Protein AF-A0A8T0VM46-F1 (afdb_monomer_lite)

Foldseek 3Di:
DPQQPDWPDDDPQWTAGPVGDIGGPPQPDFDDFAQDPVQQKGKDKDQPDPVVRDIAIDIDRVVVVPDPPPDDDDDDDDDDDPVPHHDNGRPVVVVVRD

InterPro domains:
  IPR029058 Alpha/Beta hydrolase fold [G3DSA:3.40.50.1820] (13-98)
  IPR029058 Alpha/Beta hydrolase fold [SSF53474] (9-97)
  IPR050466 Diverse Carboxylesterases and Gibberellin Receptors [PTHR23024] (11-98)

pLDDT: mean 92.47, std 9.63, range [59.88, 98.62]

Radius of gyration: 18.28 Å; chains: 1; bounding box: 49×27×49 Å

Structure (mmCIF, N/CA/C/O backbone):
data_AF-A0A8T0VM46-F1
#
_entry.id   AF-A0A8T0VM46-F1
#
loop_
_atom_site.group_PDB
_atom_site.id
_atom_site.type_symbol
_atom_site.label_atom_id
_atom_site.label_alt_id
_atom_site.label_comp_id
_atom_site.label_asym_id
_atom_site.label_entity_id
_atom_site.label_seq_id
_atom_site.pdbx_PDB_ins_code
_atom_site.Cartn_x
_atom_site.Cartn_y
_atom_site.Cartn_z
_atom_site.occupancy
_atom_site.B_iso_or_equiv
_atom_site.auth_seq_id
_atom_site.auth_comp_id
_atom_site.auth_asym_id
_atom_site.auth_atom_id
_atom_site.pdbx_PDB_model_num
ATOM 1 N N . MET A 1 1 ? 27.208 -3.638 -26.304 1.00 61.47 1 MET A N 1
ATOM 2 C CA . MET A 1 1 ? 26.298 -3.029 -25.313 1.00 61.47 1 MET A CA 1
ATOM 3 C C . MET A 1 1 ? 25.310 -4.098 -24.898 1.00 61.47 1 MET A C 1
ATOM 5 O O . MET A 1 1 ? 24.712 -4.691 -25.787 1.00 61.47 1 MET A O 1
ATOM 9 N N . ASP A 1 2 ? 25.205 -4.397 -23.606 1.00 68.06 2 ASP A N 1
ATOM 10 C CA . ASP A 1 2 ? 24.222 -5.357 -23.095 1.00 68.06 2 ASP A CA 1
ATOM 11 C C . ASP A 1 2 ? 22.804 -4.773 -23.270 1.00 68.06 2 ASP A C 1
ATOM 13 O O . ASP A 1 2 ? 22.540 -3.690 -22.736 1.00 68.06 2 ASP A O 1
ATOM 17 N N . PRO A 1 3 ? 21.889 -5.435 -24.006 1.00 63.66 3 PRO A N 1
ATOM 18 C CA . PRO A 1 3 ? 20.513 -4.971 -24.169 1.00 63.66 3 PRO A CA 1
ATOM 19 C C . PRO A 1 3 ? 19.785 -4.698 -22.842 1.00 63.66 3 PRO A C 1
ATOM 21 O O . PRO A 1 3 ? 18.903 -3.839 -22.821 1.00 63.66 3 PRO A O 1
ATOM 24 N N . SER A 1 4 ? 20.177 -5.356 -21.741 1.00 66.56 4 SER A N 1
ATOM 25 C CA . SER A 1 4 ? 19.593 -5.169 -20.399 1.00 66.56 4 SER A CA 1
ATOM 26 C C . SER A 1 4 ? 19.813 -3.758 -19.824 1.00 66.56 4 SER A C 1
ATOM 28 O O . SER A 1 4 ? 19.032 -3.269 -19.007 1.00 66.56 4 SER A O 1
ATOM 30 N N . THR A 1 5 ? 20.848 -3.045 -20.288 1.00 78.75 5 THR A N 1
ATOM 31 C CA . THR A 1 5 ? 21.123 -1.657 -19.865 1.00 78.75 5 THR A CA 1
ATOM 32 C C . THR A 1 5 ? 20.291 -0.613 -20.608 1.00 78.75 5 THR A C 1
ATOM 34 O O . THR A 1 5 ? 20.289 0.555 -20.220 1.00 78.75 5 THR A O 1
ATOM 37 N N . LYS A 1 6 ? 19.552 -1.002 -21.655 1.00 92.19 6 LYS A N 1
ATOM 38 C CA . LYS A 1 6 ? 18.683 -0.077 -22.384 1.00 92.19 6 LYS A CA 1
ATOM 39 C C . LYS A 1 6 ? 17.412 0.199 -21.579 1.00 92.19 6 LYS A C 1
ATOM 41 O O . LYS A 1 6 ? 16.647 -0.717 -21.287 1.00 92.19 6 LYS A O 1
ATOM 46 N N . LEU A 1 7 ? 17.158 1.472 -21.287 1.00 95.19 7 LEU A N 1
ATOM 47 C CA . LEU A 1 7 ? 15.920 1.924 -20.655 1.00 95.19 7 LEU A CA 1
ATOM 48 C C . LEU A 1 7 ? 14.815 2.111 -21.704 1.00 95.19 7 LEU A C 1
ATOM 50 O O . LEU A 1 7 ? 15.063 2.638 -22.791 1.00 95.19 7 LEU A O 1
ATOM 54 N N . VAL A 1 8 ? 13.597 1.682 -21.372 1.00 96.12 8 VAL A N 1
ATOM 55 C CA . VAL A 1 8 ? 12.364 1.988 -22.125 1.00 96.12 8 VAL A CA 1
ATOM 56 C C . VAL A 1 8 ? 11.537 3.080 -21.445 1.00 96.12 8 VAL A C 1
ATOM 58 O O . VAL A 1 8 ? 10.723 3.726 -22.098 1.00 96.12 8 VAL A O 1
ATOM 61 N N . PHE A 1 9 ? 11.774 3.319 -20.153 1.00 96.06 9 PHE A N 1
ATOM 62 C CA . PHE A 1 9 ? 11.206 4.428 -19.395 1.00 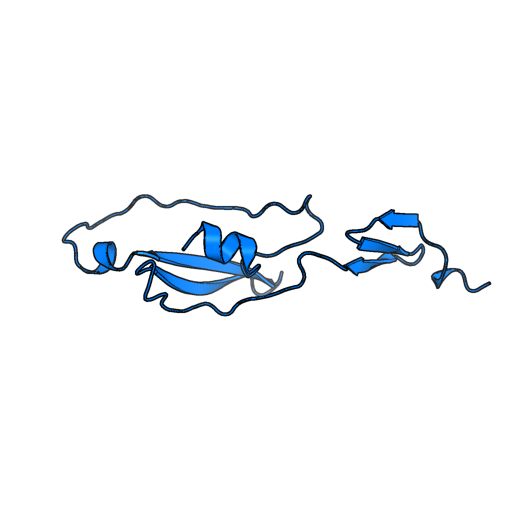96.06 9 PHE A CA 1
ATOM 63 C C . PHE A 1 9 ? 12.199 4.881 -18.320 1.00 96.06 9 PHE A C 1
ATOM 65 O O . PHE A 1 9 ? 12.789 4.043 -17.636 1.00 96.06 9 PHE A O 1
ATOM 72 N N . ASP A 1 10 ? 12.367 6.194 -18.166 1.00 95.94 10 ASP A N 1
ATOM 73 C CA . ASP A 1 10 ? 13.237 6.802 -17.157 1.00 95.94 10 ASP A CA 1
ATOM 74 C C . ASP A 1 10 ? 12.539 8.016 -16.539 1.00 95.94 10 ASP A C 1
ATOM 76 O O . ASP A 1 10 ? 12.076 8.916 -17.242 1.00 95.94 10 ASP A O 1
ATOM 80 N N . SER A 1 11 ? 12.428 8.014 -15.215 1.00 94.62 11 SER A N 1
ATOM 81 C CA . SER A 1 11 ? 11.806 9.080 -14.438 1.00 94.62 11 SER A CA 1
ATOM 82 C C . SER A 1 11 ? 12.439 9.154 -13.047 1.00 94.62 11 SER A C 1
ATOM 84 O O . SER A 1 11 ? 13.021 8.169 -12.585 1.00 94.62 11 SER A O 1
ATOM 86 N N . PRO A 1 12 ? 12.251 10.263 -12.311 1.00 94.31 12 PRO A N 1
ATOM 87 C CA . PRO A 1 12 ? 12.679 10.339 -10.915 1.00 94.31 12 PRO A CA 1
ATOM 88 C C . PRO A 1 12 ? 12.023 9.301 -9.987 1.00 94.31 12 PRO A C 1
ATOM 90 O O . PRO A 1 12 ? 12.557 9.030 -8.917 1.00 94.31 12 PRO A O 1
ATOM 93 N N . LEU A 1 13 ? 10.871 8.730 -10.366 1.00 94.44 13 LEU A N 1
ATOM 94 C CA . LEU A 1 13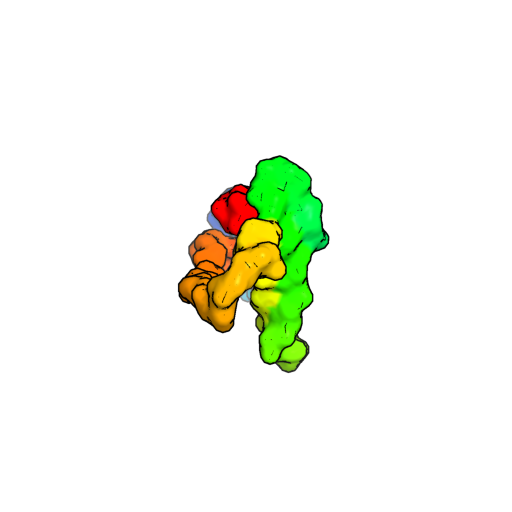 ? 10.139 7.762 -9.540 1.00 94.44 13 LEU A CA 1
ATOM 95 C C . LEU A 1 13 ? 10.625 6.326 -9.754 1.00 94.44 13 LEU A C 1
ATOM 97 O O . LEU A 1 13 ? 10.744 5.559 -8.797 1.00 94.44 13 LEU A O 1
ATOM 101 N N . LEU A 1 14 ? 10.857 5.950 -11.012 1.00 96.88 14 LEU A N 1
ATOM 102 C CA . LEU A 1 14 ? 11.221 4.594 -11.413 1.00 96.88 14 LEU A CA 1
ATOM 103 C C . LEU A 1 14 ? 11.864 4.555 -12.803 1.00 96.88 14 LEU A C 1
ATOM 105 O O . LEU A 1 14 ? 11.649 5.448 -13.632 1.00 96.88 14 LEU A O 1
ATOM 109 N N . ARG A 1 15 ? 12.567 3.456 -13.071 1.00 97.19 15 ARG A N 1
ATOM 110 C CA . ARG A 1 15 ? 13.085 3.065 -14.386 1.00 97.19 15 ARG A CA 1
ATOM 111 C C . ARG A 1 15 ? 12.518 1.727 -14.822 1.00 97.19 15 ARG A C 1
ATOM 113 O O . ARG A 1 15 ? 12.330 0.829 -14.003 1.00 97.19 15 ARG A O 1
ATOM 120 N N . VAL A 1 16 ? 12.297 1.594 -16.125 1.00 97.00 16 VAL A N 1
ATOM 121 C CA . VAL A 1 16 ? 11.935 0.325 -16.764 1.00 97.00 16 VAL A CA 1
ATOM 122 C C . VAL A 1 16 ? 12.983 -0.005 -17.815 1.00 97.00 16 VAL A C 1
ATOM 124 O O . VAL A 1 16 ? 13.275 0.806 -18.698 1.00 97.00 16 VAL A O 1
ATOM 127 N N . HIS A 1 17 ? 13.541 -1.203 -17.715 1.00 95.81 17 HIS A N 1
ATOM 128 C CA . HIS A 1 17 ? 14.527 -1.750 -18.635 1.00 95.81 17 HIS A CA 1
ATOM 129 C C . HIS A 1 17 ? 13.841 -2.490 -19.781 1.00 95.81 17 HIS A C 1
ATOM 131 O O . HIS A 1 17 ? 12.721 -2.983 -19.653 1.00 95.81 17 HIS A O 1
ATOM 137 N N . HIS A 1 18 ? 14.526 -2.594 -20.916 1.00 95.94 18 HIS A N 1
ATOM 138 C CA . HIS A 1 18 ? 14.019 -3.295 -22.095 1.00 95.94 18 HIS A CA 1
ATOM 139 C C . HIS A 1 18 ? 13.751 -4.792 -21.848 1.00 95.94 18 HIS A C 1
ATOM 141 O O . HIS A 1 18 ? 12.943 -5.393 -22.551 1.00 95.94 18 HIS A O 1
ATOM 147 N N . ASP A 1 19 ? 14.410 -5.400 -20.861 1.00 94.12 19 ASP A N 1
ATOM 148 C CA . ASP A 1 19 ? 14.188 -6.789 -20.436 1.00 94.12 19 ASP A CA 1
ATOM 149 C C . ASP A 1 19 ? 12.990 -6.960 -19.478 1.00 94.12 19 ASP A C 1
ATOM 151 O O . ASP A 1 19 ? 12.691 -8.075 -19.055 1.00 94.12 19 ASP A O 1
ATOM 155 N N . GLY A 1 20 ? 12.290 -5.870 -19.146 1.00 93.38 20 GLY A N 1
ATOM 156 C CA . GLY A 1 20 ? 11.145 -5.860 -18.239 1.00 93.38 20 GLY A CA 1
ATOM 157 C C . GLY A 1 20 ? 11.497 -5.614 -16.771 1.00 93.38 20 GLY A C 1
ATOM 158 O O . GLY A 1 20 ? 10.581 -5.491 -15.954 1.00 93.38 20 GLY A O 1
ATOM 159 N N . ARG A 1 21 ? 12.782 -5.494 -16.401 1.00 95.56 21 ARG A N 1
ATOM 160 C CA . ARG A 1 21 ? 13.163 -5.123 -15.031 1.00 95.56 21 ARG A CA 1
ATOM 161 C C . ARG A 1 21 ? 12.639 -3.728 -14.691 1.00 95.56 21 ARG A C 1
ATOM 163 O O . ARG A 1 21 ? 12.762 -2.796 -15.485 1.00 95.56 21 ARG A O 1
ATOM 170 N N . VAL A 1 22 ? 12.100 -3.578 -13.482 1.00 96.25 22 VAL A N 1
ATOM 171 C CA . VAL A 1 22 ? 11.632 -2.292 -12.948 1.00 96.25 22 VAL A CA 1
ATOM 172 C C . VAL A 1 22 ? 12.414 -1.947 -11.689 1.00 96.25 22 VAL A C 1
ATOM 174 O O . VAL A 1 22 ? 12.395 -2.703 -10.718 1.00 96.25 22 VAL A O 1
ATOM 177 N N . GLU A 1 23 ? 13.057 -0.786 -11.688 1.00 96.75 23 GLU A N 1
ATOM 178 C CA . GLU A 1 23 ? 13.719 -0.206 -10.518 1.00 96.75 23 GLU A CA 1
ATOM 179 C C . GLU A 1 23 ? 12.842 0.926 -9.984 1.00 96.75 23 GLU A C 1
ATOM 181 O O . GLU A 1 23 ? 12.534 1.861 -10.719 1.00 96.75 23 GLU A O 1
ATOM 186 N N . ARG A 1 24 ? 12.406 0.843 -8.723 1.00 96.88 24 ARG A N 1
ATOM 187 C CA . ARG A 1 24 ? 11.589 1.879 -8.070 1.00 96.88 24 ARG A CA 1
ATOM 188 C C . ARG A 1 24 ? 12.450 2.639 -7.073 1.00 96.88 24 ARG A C 1
ATOM 190 O O . ARG A 1 24 ? 13.065 2.019 -6.211 1.00 96.88 24 ARG A O 1
ATOM 197 N N . PHE A 1 25 ? 12.470 3.961 -7.191 1.00 95.88 25 PHE A N 1
ATOM 198 C CA . PHE A 1 25 ? 13.254 4.854 -6.330 1.00 95.88 25 PHE A CA 1
ATOM 199 C C . PHE A 1 25 ? 12.390 5.607 -5.315 1.00 95.88 25 PHE A C 1
ATOM 201 O O . PHE A 1 25 ? 12.918 6.180 -4.367 1.00 95.88 25 PHE A O 1
ATOM 208 N N . TYR A 1 26 ? 11.070 5.611 -5.510 1.00 95.25 26 TYR A N 1
ATOM 209 C CA . TYR A 1 26 ? 10.106 6.280 -4.642 1.00 95.25 26 TYR A CA 1
ATOM 210 C C . TYR A 1 26 ? 8.993 5.322 -4.204 1.00 95.25 26 TYR A C 1
ATOM 212 O O . TYR A 1 26 ? 8.696 4.349 -4.898 1.00 95.25 26 TYR A O 1
ATOM 220 N N . GLY A 1 27 ? 8.364 5.609 -3.061 1.00 94.50 27 GLY A N 1
ATOM 221 C CA . GLY A 1 27 ? 7.216 4.846 -2.555 1.00 94.50 27 GLY A CA 1
ATOM 222 C C . GLY A 1 27 ? 7.544 3.397 -2.178 1.00 94.50 27 GLY A C 1
ATOM 223 O O . GLY A 1 27 ? 6.667 2.541 -2.217 1.00 94.50 27 GLY A O 1
ATOM 224 N N . THR A 1 28 ? 8.810 3.102 -1.866 1.00 96.19 28 THR A N 1
ATOM 225 C CA . THR A 1 28 ? 9.270 1.776 -1.412 1.00 96.19 28 THR A CA 1
ATOM 226 C C . THR A 1 28 ? 9.415 1.686 0.105 1.00 96.19 28 THR A C 1
ATOM 228 O O . THR A 1 28 ? 9.672 0.608 0.635 1.00 96.19 28 THR A O 1
ATOM 231 N N . GLU A 1 29 ? 9.299 2.812 0.811 1.00 97.38 29 GLU A N 1
ATOM 232 C CA . GLU A 1 29 ? 9.328 2.839 2.270 1.00 97.38 29 GLU A CA 1
ATOM 233 C C . GLU A 1 29 ? 8.096 2.143 2.847 1.00 97.38 29 GLU A C 1
ATOM 235 O O . GLU A 1 29 ? 6.990 2.244 2.315 1.00 97.38 29 GLU A O 1
ATOM 240 N N . THR A 1 30 ? 8.279 1.481 3.985 1.00 97.69 30 THR A N 1
ATOM 241 C CA . THR A 1 30 ? 7.213 0.763 4.684 1.00 97.69 30 THR A CA 1
ATOM 242 C C . THR A 1 30 ? 7.204 1.141 6.155 1.00 97.69 30 THR A C 1
ATOM 244 O O . THR A 1 30 ? 8.266 1.305 6.754 1.00 97.69 30 THR A O 1
ATOM 247 N N . THR A 1 31 ? 6.025 1.201 6.765 1.00 97.88 31 THR A N 1
ATOM 248 C CA . THR A 1 31 ? 5.871 1.323 8.220 1.00 97.88 31 THR A CA 1
ATOM 249 C C . THR A 1 31 ? 5.066 0.161 8.779 1.00 97.88 31 THR A C 1
ATOM 251 O O . THR A 1 31 ? 4.128 -0.325 8.142 1.00 97.88 31 THR A O 1
ATOM 254 N N . LEU A 1 32 ? 5.411 -0.281 9.986 1.00 98.00 32 LEU A N 1
ATOM 255 C CA . LEU A 1 32 ? 4.673 -1.330 10.686 1.00 98.00 32 LEU A CA 1
ATOM 256 C C . LEU A 1 32 ? 3.283 -0.832 11.114 1.00 98.00 32 LEU A C 1
ATOM 258 O O . LEU A 1 32 ? 3.112 0.371 11.329 1.00 98.00 32 LEU A O 1
ATOM 262 N N . PRO A 1 33 ? 2.290 -1.731 11.221 1.00 97.94 33 PRO A N 1
ATOM 263 C CA . PRO A 1 33 ? 1.031 -1.403 11.864 1.00 97.94 33 PRO A CA 1
ATOM 264 C C . PRO A 1 33 ? 1.224 -1.369 13.387 1.00 97.94 33 PRO A C 1
ATOM 266 O O . PRO A 1 33 ? 2.172 -1.942 13.928 1.00 97.94 33 PRO A O 1
ATOM 269 N N . GLY A 1 34 ? 0.302 -0.731 14.093 1.00 96.88 34 GLY A N 1
ATOM 270 C CA . GLY A 1 34 ? 0.342 -0.642 15.546 1.00 96.88 34 GLY A CA 1
ATOM 271 C C . GLY A 1 34 ? -0.644 0.371 16.101 1.00 96.88 34 GLY A C 1
ATOM 272 O O . GLY A 1 34 ? -1.463 0.929 15.368 1.00 96.88 34 GLY A O 1
ATOM 273 N N . PHE A 1 35 ? -0.558 0.573 17.411 1.00 96.44 35 PHE A N 1
ATOM 274 C CA . PHE A 1 35 ? -1.303 1.605 18.117 1.00 96.44 35 PHE A CA 1
ATOM 275 C C . PHE A 1 35 ? -0.528 2.929 18.091 1.00 96.44 35 PHE A C 1
ATOM 277 O O . PHE A 1 35 ? 0.614 2.988 18.552 1.00 96.44 35 PHE A O 1
ATOM 284 N N . ASP A 1 36 ? -1.159 3.981 17.573 1.00 96.25 36 ASP A N 1
ATOM 285 C CA . ASP A 1 36 ? -0.642 5.348 17.590 1.00 96.25 36 ASP A CA 1
ATOM 286 C C . ASP A 1 36 ? -1.241 6.110 18.783 1.00 96.25 36 ASP A C 1
ATOM 288 O O . ASP A 1 36 ? -2.444 6.371 18.848 1.00 96.25 36 ASP A O 1
ATOM 292 N N . ALA A 1 37 ?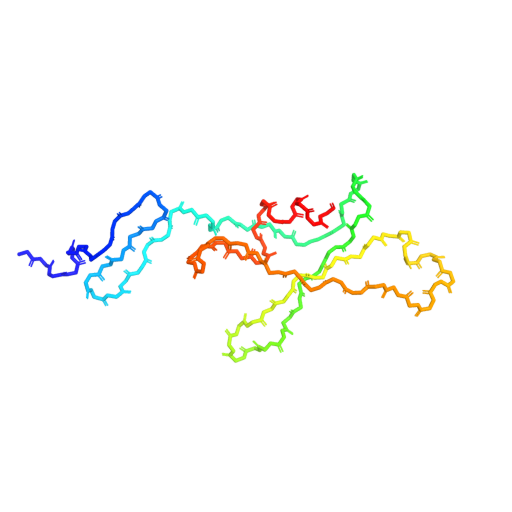 -0.397 6.475 19.751 1.00 95.50 37 ALA A N 1
ATOM 293 C CA . ALA A 1 37 ? -0.835 7.182 20.952 1.00 95.50 37 ALA A CA 1
ATOM 294 C C . ALA A 1 37 ? -1.320 8.615 20.675 1.00 95.50 37 ALA A C 1
ATOM 296 O O . ALA A 1 37 ? -2.128 9.132 21.449 1.00 95.50 37 ALA A O 1
ATOM 297 N N . VAL A 1 38 ? -0.839 9.246 19.598 1.00 95.44 38 VAL A N 1
ATOM 298 C CA . VAL A 1 38 ? -1.1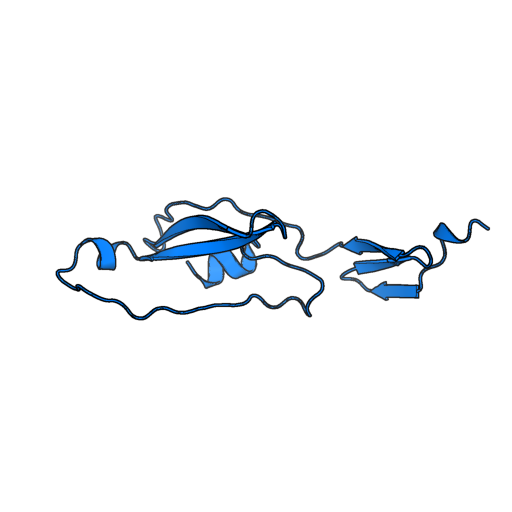98 10.619 19.227 1.00 95.44 38 VAL A CA 1
ATOM 299 C C . VAL A 1 38 ? -2.578 10.641 18.589 1.00 95.44 38 VAL A C 1
ATOM 301 O O . VAL A 1 38 ? -3.419 11.438 19.000 1.00 95.44 38 VAL A O 1
ATOM 304 N N . THR A 1 39 ? -2.838 9.753 17.627 1.00 95.31 39 THR A N 1
ATOM 305 C CA . THR A 1 39 ? -4.134 9.732 16.932 1.00 95.31 39 THR A CA 1
ATOM 306 C C . THR A 1 39 ? -5.168 8.810 17.571 1.00 95.31 39 THR A C 1
ATOM 308 O O . THR A 1 39 ? -6.357 8.909 17.268 1.00 95.31 39 THR A O 1
ATOM 311 N N . ARG A 1 40 ? -4.746 7.952 18.512 1.00 95.62 40 ARG A N 1
ATOM 312 C CA . ARG A 1 40 ? -5.587 6.947 19.183 1.00 95.62 40 ARG A CA 1
ATOM 313 C C . ARG A 1 40 ? -6.177 5.931 18.195 1.00 95.62 40 ARG A C 1
ATOM 315 O O . ARG A 1 40 ? -7.283 5.433 18.414 1.00 95.62 40 ARG A O 1
ATOM 322 N N . VAL A 1 41 ? -5.456 5.636 17.114 1.00 96.12 41 VAL A N 1
ATOM 323 C CA . VAL A 1 41 ? -5.840 4.639 16.109 1.00 96.12 41 VAL A CA 1
ATOM 324 C C . VAL A 1 41 ? -4.976 3.395 16.254 1.00 96.12 41 VAL A C 1
ATOM 326 O O . VAL A 1 41 ? -3.749 3.460 16.320 1.00 96.12 41 VAL A O 1
ATOM 329 N N . SER A 1 42 ? -5.632 2.240 16.285 1.00 96.06 42 SER A N 1
ATOM 330 C CA . SER A 1 42 ? -4.987 0.936 16.180 1.00 96.06 42 SER A CA 1
ATOM 331 C C . SER A 1 42 ? -5.029 0.460 14.732 1.00 96.06 42 SER A C 1
ATOM 333 O O . SER A 1 42 ? -6.084 0.488 14.096 1.00 96.06 42 SER A O 1
ATOM 335 N N . SER A 1 43 ? -3.901 -0.015 14.208 1.00 97.81 43 SER A N 1
ATOM 336 C CA . SER A 1 43 ? -3.817 -0.571 12.856 1.00 97.81 43 SER A CA 1
ATOM 337 C C . SER A 1 43 ? -3.310 -2.012 12.835 1.00 97.81 43 SER A C 1
ATOM 339 O O . SER A 1 43 ? -2.584 -2.445 13.733 1.00 97.81 43 SER A O 1
ATOM 341 N N . LYS A 1 44 ? -3.715 -2.778 11.814 1.00 97.94 44 LYS A N 1
ATOM 342 C CA . LYS A 1 44 ? -3.305 -4.179 11.614 1.00 97.94 44 LYS A C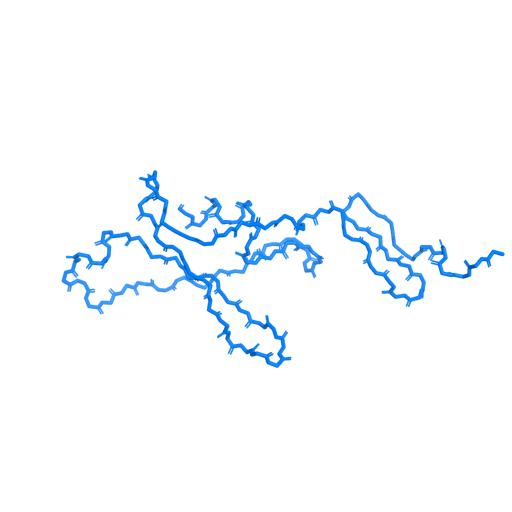A 1
ATOM 343 C C . LYS A 1 44 ? -3.334 -4.573 10.139 1.00 97.94 44 LYS A C 1
ATOM 345 O O . LYS A 1 44 ? -4.305 -4.279 9.450 1.00 97.94 44 LYS A O 1
ATOM 350 N N . ASP A 1 45 ? -2.326 -5.318 9.695 1.00 98.50 45 ASP A N 1
ATOM 351 C CA . ASP A 1 45 ? -2.291 -5.905 8.352 1.00 98.50 45 ASP A CA 1
ATOM 352 C C . ASP A 1 45 ? -3.027 -7.251 8.311 1.00 98.50 45 ASP A C 1
ATOM 354 O O . ASP A 1 45 ? -2.864 -8.099 9.195 1.00 98.50 45 ASP A O 1
ATOM 358 N N . VAL A 1 46 ? -3.853 -7.446 7.283 1.00 98.31 46 VAL A N 1
ATOM 359 C CA . VAL A 1 46 ? -4.639 -8.664 7.053 1.00 98.31 46 VAL A CA 1
ATOM 360 C C . VAL A 1 46 ? -4.486 -9.094 5.599 1.00 98.31 46 VAL A C 1
ATOM 362 O O . VAL A 1 46 ? -4.795 -8.332 4.683 1.00 98.31 46 VAL A O 1
ATOM 365 N N . VAL A 1 47 ? -4.031 -10.330 5.387 1.00 98.25 47 VAL A N 1
ATOM 366 C CA . VAL A 1 47 ? -3.974 -10.946 4.055 1.00 98.25 47 VAL A CA 1
ATOM 367 C C . VAL A 1 47 ? -5.395 -11.237 3.583 1.00 98.25 47 VAL A C 1
ATOM 369 O O . VAL A 1 47 ? -6.161 -11.893 4.287 1.00 98.25 47 VAL A O 1
ATOM 372 N N . VAL A 1 48 ? -5.734 -10.740 2.396 1.00 97.81 48 VAL A N 1
ATOM 373 C CA . VAL A 1 48 ? -7.033 -10.955 1.744 1.00 97.81 48 VAL A CA 1
ATOM 374 C C . VAL A 1 48 ? -6.940 -12.140 0.789 1.00 97.81 48 VAL A C 1
ATOM 376 O O . VAL A 1 48 ? -7.817 -12.999 0.790 1.00 97.81 48 VAL A O 1
ATOM 379 N N . ASP A 1 49 ? -5.855 -12.211 0.019 1.00 98.19 49 ASP A N 1
ATOM 380 C CA . ASP A 1 49 ? -5.565 -13.318 -0.885 1.00 98.19 49 ASP A CA 1
ATOM 381 C C . ASP A 1 49 ? -4.065 -13.639 -0.871 1.00 98.19 49 ASP A C 1
ATOM 383 O O . ASP A 1 49 ? -3.226 -12.877 -1.354 1.00 98.19 49 ASP A O 1
ATOM 387 N N . GLY A 1 50 ? -3.729 -14.801 -0.311 1.00 97.50 50 GLY A N 1
ATOM 388 C CA . GLY A 1 50 ? -2.349 -15.269 -0.218 1.00 97.50 50 GLY A CA 1
ATOM 389 C C . GLY A 1 50 ? -1.744 -15.701 -1.555 1.00 97.50 50 GLY A C 1
ATOM 390 O O . GLY A 1 50 ? -0.523 -15.695 -1.674 1.00 97.50 50 GLY A O 1
ATOM 391 N N . ALA A 1 51 ? -2.555 -16.049 -2.561 1.00 97.94 51 ALA A N 1
ATOM 392 C CA . ALA A 1 51 ? -2.052 -16.474 -3.869 1.00 97.94 51 ALA A CA 1
ATOM 393 C C . ALA A 1 51 ? -1.517 -15.291 -4.688 1.00 97.94 51 ALA A C 1
ATOM 395 O O . ALA A 1 51 ? -0.538 -15.433 -5.418 1.00 97.94 51 ALA A O 1
ATOM 396 N N . THR A 1 52 ? -2.143 -14.121 -4.548 1.00 97.31 52 THR A N 1
ATOM 397 C CA . THR A 1 52 ? -1.736 -12.877 -5.221 1.00 97.31 52 THR A CA 1
ATOM 398 C C . THR A 1 52 ? -0.903 -11.955 -4.331 1.00 97.31 52 THR A C 1
ATOM 400 O O . THR A 1 52 ? -0.331 -10.982 -4.821 1.00 97.31 52 THR A O 1
ATOM 403 N N . GLY A 1 53 ? -0.823 -12.245 -3.028 1.00 96.44 53 GLY A N 1
ATOM 404 C CA . GLY A 1 53 ? -0.167 -11.389 -2.040 1.00 96.44 53 GLY A CA 1
ATOM 405 C C . GLY A 1 53 ? -0.978 -10.142 -1.677 1.00 96.44 53 GLY A C 1
ATOM 406 O O . GLY A 1 53 ? -0.439 -9.226 -1.057 1.00 96.44 53 GLY A O 1
ATOM 407 N N . VAL A 1 54 ? -2.261 -10.082 -2.052 1.00 97.94 54 VAL A N 1
ATOM 408 C CA . VAL A 1 54 ? -3.136 -8.948 -1.740 1.00 97.94 54 VAL A CA 1
ATOM 409 C C . VAL A 1 54 ? -3.454 -8.942 -0.249 1.00 97.94 54 VAL A C 1
ATOM 411 O O . VAL A 1 54 ? -3.934 -9.922 0.327 1.00 97.94 54 VAL A O 1
ATOM 414 N N . PHE A 1 55 ? -3.226 -7.795 0.380 1.00 98.50 55 PHE A N 1
ATOM 415 C CA . PHE A 1 55 ? -3.514 -7.549 1.784 1.00 98.50 55 PHE A CA 1
ATOM 416 C C . PHE A 1 55 ? -4.109 -6.149 1.962 1.00 98.50 55 PHE A C 1
ATOM 418 O O . PHE A 1 55 ? -4.016 -5.298 1.076 1.00 98.50 55 PHE A O 1
ATOM 425 N N . ALA A 1 56 ? -4.712 -5.910 3.121 1.00 98.44 56 ALA A N 1
ATOM 426 C CA . ALA A 1 56 ? -5.201 -4.602 3.532 1.00 98.44 56 ALA A CA 1
ATOM 427 C C . ALA A 1 56 ? -4.664 -4.252 4.922 1.00 98.44 56 ALA A C 1
ATOM 429 O O . ALA A 1 56 ? -4.533 -5.129 5.780 1.00 98.44 56 ALA A O 1
ATOM 430 N N . ARG A 1 57 ? -4.409 -2.962 5.161 1.00 98.62 57 ARG A N 1
ATOM 431 C CA . ARG A 1 57 ? -4.213 -2.432 6.511 1.00 98.62 57 ARG A CA 1
ATOM 432 C C . ARG A 1 57 ? -5.544 -1.910 7.034 1.00 98.62 57 ARG A C 1
ATOM 434 O O . ARG A 1 57 ? -6.143 -1.016 6.442 1.00 98.62 57 ARG A O 1
ATOM 441 N N . LEU A 1 58 ? -6.007 -2.488 8.132 1.00 97.62 58 LEU A N 1
ATOM 442 C CA . LEU A 1 58 ? -7.185 -2.036 8.858 1.00 97.62 58 LEU A CA 1
ATOM 443 C C . LEU A 1 58 ? -6.786 -0.948 9.847 1.00 97.62 58 LEU A C 1
ATOM 445 O O . LEU A 1 58 ? -5.725 -1.046 10.460 1.00 97.62 58 LEU A O 1
ATOM 449 N N . TYR A 1 59 ? -7.664 0.035 10.023 1.00 96.94 59 TYR A N 1
ATOM 450 C CA . TYR A 1 59 ? -7.530 1.130 10.979 1.00 96.94 59 TYR A CA 1
ATOM 451 C C . TYR A 1 59 ? -8.803 1.186 11.818 1.00 96.94 59 TYR A C 1
ATOM 453 O O . TYR A 1 59 ? -9.907 1.177 11.269 1.00 96.94 59 TYR A O 1
ATOM 461 N N . ILE A 1 60 ? -8.657 1.222 13.140 1.00 94.12 60 ILE A N 1
ATOM 462 C CA . ILE A 1 60 ? -9.776 1.357 14.068 1.00 94.12 60 ILE A CA 1
ATOM 463 C C . ILE A 1 60 ? -9.457 2.418 15.130 1.00 94.12 60 ILE A C 1
ATOM 465 O O . ILE A 1 60 ? -8.537 2.234 15.928 1.00 94.12 60 ILE A O 1
ATOM 469 N N . PRO A 1 61 ? -10.194 3.542 15.146 1.00 92.38 61 PRO A N 1
ATOM 470 C CA . PRO A 1 61 ? -10.126 4.507 16.234 1.00 92.38 61 PRO A CA 1
ATOM 471 C C . PRO A 1 61 ? -10.591 3.893 17.557 1.00 92.38 61 PRO A C 1
ATOM 473 O O . PRO A 1 61 ? -11.678 3.319 17.637 1.00 92.38 61 PRO A O 1
ATOM 476 N N . ASP A 1 62 ? -9.812 4.075 18.620 1.00 86.81 62 ASP A N 1
ATOM 477 C CA . ASP A 1 62 ? -10.057 3.432 19.914 1.00 86.81 62 ASP A CA 1
ATOM 478 C C . ASP A 1 62 ? -11.416 3.794 20.538 1.00 86.81 62 ASP A C 1
ATOM 480 O O . ASP A 1 62 ? -12.014 2.977 21.233 1.00 86.81 62 ASP A O 1
ATOM 484 N N . HIS A 1 63 ? -11.942 4.999 20.286 1.00 81.62 63 HIS A N 1
ATOM 485 C CA . HIS A 1 63 ? -13.244 5.418 20.827 1.00 81.62 63 HIS A CA 1
ATOM 486 C C . HIS A 1 63 ? -14.417 4.582 20.280 1.00 81.62 63 HIS A C 1
ATOM 488 O O . HIS A 1 63 ? -15.464 4.486 20.923 1.00 81.62 63 HIS A O 1
ATOM 494 N N . LEU A 1 64 ? -14.241 3.940 19.118 1.00 81.94 64 LEU A N 1
ATOM 495 C CA . LEU A 1 64 ? -15.227 3.022 18.546 1.00 81.94 64 LEU A CA 1
ATOM 496 C C . LEU A 1 64 ? -15.205 1.649 19.229 1.00 81.94 64 LEU A C 1
ATOM 498 O O . LEU A 1 64 ? -16.201 0.935 19.169 1.00 81.94 64 LEU A O 1
ATOM 502 N N . LEU A 1 65 ? -14.110 1.292 19.909 1.00 72.88 65 LEU A N 1
ATOM 503 C CA . LEU A 1 65 ? -14.006 0.046 20.677 1.00 72.88 65 LEU A CA 1
ATOM 504 C C . LEU A 1 65 ? -14.764 0.117 22.010 1.00 72.88 65 LEU A C 1
ATOM 506 O O . LEU A 1 65 ? -15.100 -0.918 22.580 1.00 72.88 65 LEU A O 1
ATOM 510 N N . THR A 1 66 ? -15.028 1.325 22.513 1.00 72.88 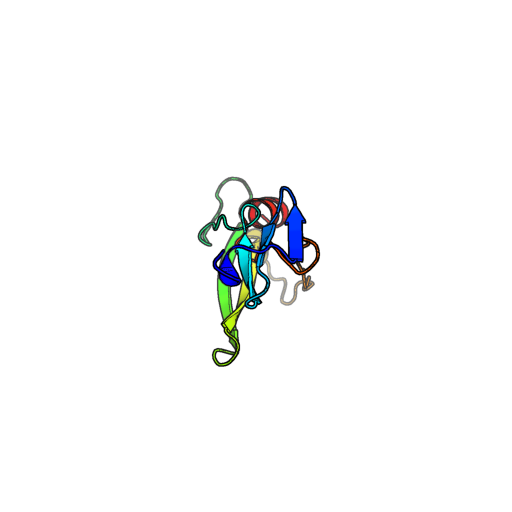66 THR A N 1
ATOM 511 C CA . THR A 1 66 ? -15.671 1.554 23.818 1.00 72.88 66 THR A CA 1
ATOM 512 C C . THR A 1 66 ? -17.162 1.854 23.737 1.00 72.88 66 THR A C 1
ATOM 514 O O . THR A 1 66 ? -17.835 1.892 24.764 1.00 72.88 66 THR A O 1
ATOM 517 N N . ALA A 1 67 ? -17.689 2.126 22.548 1.00 64.06 67 ALA A N 1
ATOM 518 C CA . ALA A 1 67 ? -19.062 2.575 22.408 1.00 64.06 67 ALA A CA 1
ATOM 519 C C . ALA A 1 67 ? -20.046 1.405 22.255 1.00 64.06 67 ALA A C 1
ATOM 521 O O . ALA A 1 67 ? -19.753 0.416 21.590 1.00 64.06 67 ALA A O 1
ATOM 522 N N . GLU A 1 68 ? -21.283 1.578 22.737 1.00 67.25 68 GLU A N 1
ATOM 523 C CA . GLU A 1 68 ? -22.433 0.704 22.421 1.00 67.25 68 GLU A CA 1
ATOM 524 C C . GLU A 1 68 ? -22.815 0.712 20.916 1.00 67.25 68 GLU A C 1
ATOM 526 O O . GLU A 1 68 ? -23.838 0.158 20.500 1.00 67.25 68 GLU A O 1
ATOM 531 N N . HIS A 1 69 ? -21.999 1.347 20.066 1.00 59.88 69 HIS A N 1
ATOM 532 C CA . HIS A 1 69 ? -22.162 1.435 18.623 1.00 59.88 69 HIS A CA 1
ATOM 533 C C . HIS A 1 69 ? -21.944 0.065 17.974 1.00 59.88 69 HIS A C 1
ATOM 535 O O . HIS A 1 69 ? -20.843 -0.320 17.599 1.00 59.88 69 HIS A O 1
ATOM 541 N N . LYS A 1 70 ? -23.043 -0.670 17.781 1.00 69.31 70 LYS A N 1
ATOM 542 C CA . LYS A 1 70 ? -23.037 -1.997 17.142 1.00 69.31 70 LYS A CA 1
ATOM 543 C C . LYS A 1 70 ? -22.534 -2.000 15.690 1.00 69.31 70 LYS A C 1
ATOM 545 O O . LYS A 1 70 ? -22.279 -3.079 15.161 1.00 69.31 70 LYS A O 1
ATOM 550 N N . LYS A 1 71 ? -22.451 -0.842 15.019 1.00 78.50 71 LYS A N 1
ATOM 551 C CA . LYS A 1 71 ? -21.994 -0.700 13.627 1.00 78.50 71 LYS A CA 1
ATOM 552 C C . LYS A 1 71 ? -21.342 0.661 13.409 1.00 78.50 71 LYS A C 1
ATOM 554 O O . LYS A 1 71 ? -21.849 1.668 13.895 1.00 78.50 71 LYS A O 1
ATOM 559 N N . VAL A 1 72 ? -20.273 0.674 12.624 1.00 84.31 72 VAL A N 1
ATOM 560 C CA . VAL A 1 72 ? -19.556 1.879 12.192 1.00 84.31 72 VAL A CA 1
ATOM 561 C C . VAL A 1 72 ? -19.502 1.910 10.661 1.00 84.31 72 VAL A C 1
ATOM 563 O O . VAL A 1 72 ? -19.544 0.842 10.041 1.00 84.31 72 VAL A O 1
ATOM 566 N N . PRO A 1 73 ? -19.444 3.092 10.024 1.00 90.00 73 PRO A N 1
ATOM 567 C CA . PRO A 1 73 ? -19.185 3.186 8.592 1.00 90.00 73 PRO A CA 1
ATOM 568 C C . PRO A 1 73 ? -17.845 2.536 8.232 1.00 90.00 73 PRO A C 1
ATOM 570 O O . PRO A 1 73 ? -16.875 2.654 8.978 1.00 90.00 73 PRO A O 1
ATOM 573 N N . ILE A 1 74 ? -17.788 1.877 7.074 1.00 93.38 74 ILE A N 1
ATOM 574 C CA . ILE A 1 74 ? -16.553 1.299 6.537 1.00 93.38 74 ILE A CA 1
ATOM 575 C C . ILE A 1 74 ? -16.083 2.175 5.379 1.00 93.38 74 ILE A C 1
ATOM 577 O O . ILE A 1 74 ? -16.813 2.364 4.407 1.00 93.38 74 ILE A O 1
ATOM 581 N N . LEU A 1 75 ? -14.854 2.678 5.478 1.00 96.00 75 LEU A N 1
ATOM 582 C CA . LEU A 1 75 ? -14.150 3.330 4.380 1.00 96.00 75 LEU A CA 1
ATOM 583 C C . LEU A 1 75 ? -13.194 2.323 3.737 1.00 96.00 75 LEU A C 1
ATOM 585 O O . LEU A 1 75 ? -12.297 1.806 4.399 1.00 96.00 75 LEU A O 1
ATOM 589 N N . VAL A 1 76 ? -13.368 2.071 2.441 1.00 97.81 76 VAL A N 1
ATOM 590 C CA . VAL A 1 76 ? -12.396 1.324 1.636 1.00 97.81 76 VAL A CA 1
ATOM 591 C C . VAL A 1 76 ? -11.520 2.340 0.913 1.00 97.81 76 VAL A C 1
ATOM 593 O O . VAL A 1 76 ? -12.005 3.081 0.061 1.00 97.81 76 VAL A O 1
ATOM 596 N N . TYR A 1 77 ? -10.244 2.399 1.288 1.00 98.19 77 TYR A N 1
ATOM 597 C CA . TYR A 1 77 ? -9.280 3.355 0.752 1.00 98.19 77 TYR A CA 1
ATOM 598 C C . TYR A 1 77 ? -8.252 2.658 -0.144 1.00 98.19 77 TYR A C 1
ATOM 600 O O . TYR A 1 77 ? -7.692 1.629 0.231 1.00 98.19 77 TYR A O 1
ATOM 608 N N . PHE A 1 78 ? -7.969 3.257 -1.299 1.00 98.06 78 PHE A N 1
ATOM 609 C CA . PHE A 1 78 ? -6.903 2.842 -2.207 1.00 98.06 78 PHE A CA 1
ATOM 610 C C . PHE A 1 78 ? -5.857 3.955 -2.269 1.00 98.06 78 PHE A C 1
ATOM 612 O O . PHE A 1 78 ? -6.203 5.114 -2.499 1.00 98.06 78 PHE A O 1
ATOM 619 N N . HIS A 1 79 ? -4.587 3.614 -2.049 1.00 97.94 79 HIS A N 1
ATOM 620 C CA . HIS A 1 79 ? -3.505 4.591 -2.124 1.00 97.94 79 HIS A CA 1
ATOM 621 C C . HIS A 1 79 ? -3.268 5.061 -3.567 1.00 97.94 79 HIS A C 1
ATOM 623 O O . HIS A 1 79 ? -3.615 4.379 -4.531 1.00 97.94 79 HIS A O 1
ATOM 629 N N . GLY A 1 80 ? -2.667 6.242 -3.709 1.00 97.31 80 GLY A N 1
ATOM 630 C CA . GLY A 1 80 ? -2.225 6.773 -4.997 1.00 97.31 80 GLY A CA 1
ATOM 631 C C . GLY A 1 80 ? -0.917 6.132 -5.475 1.00 97.31 80 GLY A C 1
ATOM 632 O O . GLY A 1 80 ? -0.665 4.956 -5.248 1.00 97.31 80 GLY A O 1
ATOM 633 N N . GLY A 1 81 ? -0.065 6.909 -6.145 1.00 95.44 81 GLY A N 1
ATOM 634 C CA . GLY A 1 81 ? 1.213 6.407 -6.678 1.00 95.44 81 GLY A CA 1
ATOM 635 C C . GLY A 1 81 ? 1.155 5.977 -8.148 1.00 95.44 81 GLY A C 1
ATOM 636 O O . GLY A 1 81 ? 2.010 5.228 -8.617 1.00 95.44 81 GLY A O 1
ATOM 637 N N . GLY A 1 82 ? 0.138 6.432 -8.892 1.00 95.56 82 GLY A N 1
ATOM 638 C CA . GLY A 1 82 ? 0.065 6.263 -10.348 1.00 95.56 82 GLY A CA 1
ATOM 639 C C . GLY A 1 82 ? 0.071 4.806 -10.814 1.00 95.56 82 GLY A C 1
ATOM 640 O O . GLY A 1 82 ? 0.545 4.532 -11.911 1.00 95.56 82 GLY A O 1
ATOM 641 N N . PHE A 1 83 ? -0.415 3.885 -9.972 1.00 95.88 83 PHE A N 1
ATOM 642 C CA . PHE A 1 83 ? -0.411 2.430 -10.188 1.00 95.88 83 PHE A CA 1
ATOM 643 C C . PHE A 1 83 ? 0.976 1.771 -10.239 1.00 95.88 83 PHE A C 1
ATOM 645 O O . PHE A 1 83 ? 1.083 0.601 -10.605 1.00 95.88 83 PHE A O 1
ATOM 652 N N . VAL A 1 84 ? 2.043 2.490 -9.882 1.00 95.50 84 VAL A N 1
ATOM 653 C CA . VAL A 1 84 ? 3.422 2.007 -10.055 1.00 95.50 84 VAL A CA 1
ATOM 654 C C . VAL A 1 84 ? 4.275 2.076 -8.794 1.00 95.50 84 VAL A C 1
ATOM 656 O O . VAL A 1 84 ? 5.262 1.345 -8.721 1.00 95.50 84 VAL A O 1
ATOM 659 N N . VAL A 1 85 ? 3.913 2.899 -7.811 1.00 95.75 85 VAL A N 1
ATOM 660 C CA . VAL A 1 85 ? 4.624 3.044 -6.530 1.00 95.75 85 VAL A CA 1
ATOM 661 C C . VAL A 1 85 ? 3.646 3.071 -5.356 1.00 95.75 85 VAL A C 1
ATOM 663 O O . VAL A 1 85 ? 2.434 3.138 -5.560 1.00 95.75 85 VAL A O 1
ATOM 666 N N . ASP A 1 86 ? 4.203 3.053 -4.143 1.00 97.25 86 ASP A N 1
ATOM 667 C CA . ASP A 1 86 ? 3.493 2.978 -2.868 1.00 97.25 86 ASP A CA 1
ATOM 668 C C . ASP A 1 86 ? 2.783 1.644 -2.604 1.00 97.25 86 ASP A C 1
ATOM 670 O O . ASP A 1 86 ? 2.688 0.757 -3.452 1.00 97.25 86 ASP A O 1
ATOM 674 N N . SER A 1 87 ? 2.338 1.488 -1.360 1.00 97.44 87 SER A N 1
ATOM 675 C CA . SER A 1 87 ? 1.574 0.347 -0.869 1.00 97.44 87 SER A CA 1
ATOM 676 C C . SER A 1 87 ? 0.641 0.783 0.265 1.00 97.44 87 SER A C 1
ATOM 678 O O . SER A 1 87 ? 0.763 1.887 0.804 1.00 97.44 87 SER A O 1
ATOM 680 N N . ALA A 1 88 ? -0.238 -0.115 0.721 1.00 98.12 88 ALA A N 1
ATOM 681 C CA . ALA A 1 88 ? -1.042 0.104 1.929 1.00 98.12 88 ALA A CA 1
ATOM 682 C C . ALA A 1 88 ? -0.198 0.338 3.205 1.00 98.12 88 ALA A C 1
ATOM 684 O O . ALA A 1 88 ? -0.727 0.813 4.208 1.00 98.12 88 ALA A O 1
ATOM 685 N N . VAL A 1 89 ? 1.107 0.030 3.173 1.00 98.12 89 VAL A N 1
ATOM 686 C CA . VAL A 1 89 ? 2.044 0.240 4.288 1.00 98.12 89 VAL A CA 1
ATOM 687 C C . VAL A 1 89 ? 3.002 1.412 4.064 1.00 98.12 89 VAL A C 1
ATOM 689 O O . VAL A 1 89 ? 3.927 1.595 4.855 1.00 98.12 89 VAL A O 1
ATOM 692 N N . SER A 1 90 ? 2.796 2.222 3.022 1.00 98.25 90 SER A N 1
ATOM 693 C CA . SER A 1 90 ? 3.577 3.440 2.795 1.00 98.25 90 SER A CA 1
ATOM 694 C C . SER A 1 90 ? 3.411 4.424 3.963 1.00 98.25 90 SER A C 1
ATOM 696 O O . SER A 1 90 ? 2.275 4.757 4.320 1.00 98.25 90 SER A O 1
ATOM 698 N N . PRO A 1 91 ? 4.502 4.976 4.528 1.00 97.94 91 PRO A N 1
ATOM 699 C CA . PRO A 1 91 ? 4.430 5.901 5.658 1.00 97.94 91 PRO A CA 1
ATOM 700 C C . PRO A 1 91 ? 3.550 7.132 5.411 1.00 97.94 91 PRO A C 1
ATOM 702 O O . PRO A 1 91 ? 2.879 7.598 6.329 1.00 97.94 91 PRO A O 1
ATOM 705 N N . ALA A 1 92 ? 3.527 7.660 4.182 1.00 96.50 92 ALA A N 1
ATOM 706 C CA . ALA A 1 92 ? 2.707 8.819 3.830 1.00 96.50 92 ALA A CA 1
ATOM 707 C C . ALA A 1 92 ? 1.202 8.531 3.960 1.00 96.50 92 ALA A C 1
ATOM 709 O O . ALA A 1 92 ? 0.492 9.286 4.622 1.00 96.50 92 ALA A O 1
ATOM 710 N N . TYR A 1 93 ? 0.733 7.417 3.392 1.00 98.06 93 TYR A N 1
ATOM 711 C CA . TYR A 1 93 ? -0.672 7.016 3.480 1.00 98.06 93 TYR A CA 1
ATOM 712 C C . TYR A 1 93 ? -1.039 6.509 4.874 1.00 98.06 93 TYR A C 1
ATOM 714 O O . TYR A 1 93 ? -2.135 6.786 5.347 1.00 98.06 93 TYR A O 1
ATOM 722 N N . HIS A 1 94 ? -0.112 5.851 5.576 1.00 97.94 94 HIS A N 1
ATOM 723 C CA . HIS A 1 94 ? -0.335 5.462 6.964 1.00 97.94 94 HIS A CA 1
ATOM 724 C C . HIS A 1 94 ? -0.587 6.672 7.867 1.00 97.94 94 HIS A C 1
ATOM 726 O O . HIS A 1 94 ? -1.569 6.667 8.597 1.00 97.94 94 HIS A O 1
ATOM 732 N N . ARG A 1 95 ? 0.224 7.733 7.758 1.00 96.44 95 ARG A N 1
ATOM 733 C CA . ARG A 1 95 ? 0.008 8.977 8.517 1.00 96.44 95 ARG A CA 1
ATOM 734 C C . ARG A 1 95 ? -1.288 9.698 8.156 1.00 96.44 95 ARG A C 1
ATOM 736 O O . ARG A 1 95 ? -1.835 10.380 9.006 1.00 96.44 95 ARG A O 1
ATOM 743 N N . TYR A 1 96 ? -1.742 9.597 6.907 1.00 96.38 96 TYR A N 1
ATOM 744 C CA . TYR A 1 96 ? -2.996 10.217 6.472 1.00 96.38 96 TYR A CA 1
ATOM 745 C C . TYR A 1 96 ? -4.237 9.493 7.019 1.00 96.38 96 TYR A C 1
ATOM 747 O O . TYR A 1 96 ? -5.260 10.129 7.246 1.00 96.38 96 TYR A O 1
ATOM 755 N N . LEU A 1 97 ? -4.151 8.169 7.187 1.00 95.56 97 LEU A N 1
ATOM 756 C CA . LEU A 1 97 ? -5.250 7.324 7.666 1.00 95.56 97 LEU A CA 1
ATOM 757 C C . LEU A 1 97 ? -5.260 7.126 9.191 1.00 95.56 97 LEU A C 1
ATOM 759 O O . LEU A 1 97 ? -6.255 6.623 9.714 1.00 95.56 97 LEU A O 1
ATOM 763 N N . ASN A 1 98 ? -4.164 7.474 9.873 1.00 90.12 98 ASN A N 1
ATOM 764 C CA . ASN A 1 98 ? -4.095 7.518 11.332 1.00 90.12 98 ASN A CA 1
ATOM 765 C C . ASN A 1 98 ? -4.885 8.688 11.908 1.00 90.12 98 ASN A C 1
ATOM 767 O O . ASN A 1 98 ? -4.965 9.765 11.281 1.00 90.12 98 ASN A O 1
#

Sequence (98 aa):
MDPSTKLVFDSPLLRVHHDGRVERFYGTETTLPGFDAVTRVSSKDVVVDGATGVFARLYIPDHLLTAEHKKVPILVYFHGGGFVVDSAVSPAYHRYLN

Secondary structure (DSSP, 8-state):
--GGG-EEEE-SSEEEETTS-EEE-SS-------EETTTTEEEEEEEEETTTTEEEEEEEEHHHHSSS-S----------STTTS--TT-HHHHHHH-

Organism: Panicum virgatum (NCBI:txid38727)